Protein AF-A0A915AN41-F1 (afdb_monomer_lite)

pLDDT: mean 89.4, std 15.35, range [33.31, 98.19]

Foldseek 3Di:
DDLVVLLVVLLVVLLLVVLVVQCVVVVHDSPPPVSVVVSVVCVVVDDPVVVVVSVVSSVVSSVVVVVVVVVVVVVVVVVVVVVVQQVLLVPFQQSARLVVLLVPDDPQCNVVLVVVDPVSLVVCCVVDDVVNSVVSVVNCNRSVVDDDDPVPPPPPPPDDD

Organism: Parascaris univalens (NCBI:txid6257)

Secondary structure (DSSP, 8-state):
--HHHHHHHHHHHHHHHHHHHHHHHTT--TT-HHHHHHHHHHHHT--HHHHHHHHHHHHHHHHHHHHHHHHHHHHHHHHHHHHHHHHHHHHSTTS--HHHHHHTS-HHHHHHHHTT-HHHHHHHHHHS-HHHHHHHHHHHHHHTS--S-TTSTTSSSS---

Radius of gyration: 31.93 Å; chains: 1; bounding box: 62×47×76 Å

Structure (mmCIF, N/CA/C/O backbone):
data_AF-A0A915AN41-F1
#
_entry.id   AF-A0A915AN41-F1
#
loop_
_atom_site.group_PDB
_atom_site.id
_atom_site.type_symbol
_atom_site.label_atom_id
_atom_site.label_alt_id
_atom_site.label_comp_id
_atom_site.label_asym_id
_atom_site.label_entity_id
_atom_site.label_seq_id
_atom_site.pdbx_PDB_ins_code
_atom_site.Cartn_x
_atom_site.Cartn_y
_atom_site.Cartn_z
_atom_site.occupancy
_atom_site.B_iso_or_equiv
_atom_site.auth_seq_id
_atom_site.auth_comp_id
_atom_site.auth_asym_id
_atom_site.auth_atom_id
_atom_site.pdbx_PDB_model_num
ATOM 1 N N . MET A 1 1 ? 13.566 -6.432 0.573 1.00 72.00 1 MET A N 1
ATOM 2 C CA . MET A 1 1 ? 14.655 -5.991 -0.325 1.00 72.00 1 MET A CA 1
ATOM 3 C C . MET A 1 1 ? 14.999 -4.558 0.037 1.00 72.00 1 MET A C 1
ATOM 5 O O . MET A 1 1 ? 14.072 -3.800 0.299 1.00 72.00 1 MET A O 1
ATOM 9 N N . LYS A 1 2 ? 16.286 -4.213 0.134 1.00 90.00 2 LYS A N 1
ATOM 10 C CA . LYS A 1 2 ? 16.719 -2.831 0.418 1.00 90.00 2 LYS A CA 1
ATOM 11 C C . LYS A 1 2 ? 16.479 -1.951 -0.822 1.00 90.00 2 LYS A C 1
ATOM 13 O O . LYS A 1 2 ? 16.495 -2.481 -1.930 1.00 90.00 2 LYS A O 1
ATOM 18 N N . ASP A 1 3 ? 16.243 -0.645 -0.659 1.00 89.06 3 ASP A N 1
ATOM 19 C CA . ASP A 1 3 ? 15.920 0.245 -1.799 1.00 89.06 3 ASP A CA 1
ATOM 20 C C . ASP A 1 3 ? 17.074 0.341 -2.813 1.00 89.06 3 ASP A C 1
ATOM 22 O O . ASP A 1 3 ? 16.835 0.293 -4.018 1.00 89.06 3 ASP A O 1
ATOM 26 N N . ASP A 1 4 ? 18.323 0.350 -2.339 1.00 92.00 4 ASP A N 1
ATOM 27 C CA . ASP A 1 4 ? 19.513 0.359 -3.205 1.00 92.00 4 ASP A CA 1
ATOM 28 C C . ASP A 1 4 ? 19.599 -0.902 -4.076 1.00 92.00 4 ASP A C 1
ATOM 30 O O . ASP A 1 4 ? 19.874 -0.851 -5.275 1.00 92.00 4 ASP A O 1
ATOM 34 N N . GLU A 1 5 ? 19.306 -2.054 -3.474 1.00 95.12 5 GLU A N 1
ATOM 35 C CA . GLU A 1 5 ? 19.302 -3.343 -4.160 1.00 95.12 5 GLU A CA 1
ATOM 36 C C . GLU A 1 5 ? 18.155 -3.415 -5.183 1.00 95.12 5 GLU A C 1
ATOM 38 O O . GLU A 1 5 ? 18.362 -3.820 -6.327 1.00 95.12 5 GLU A O 1
ATOM 43 N N . MET A 1 6 ? 16.961 -2.934 -4.811 1.00 95.75 6 MET A N 1
ATOM 44 C CA . MET A 1 6 ? 15.815 -2.794 -5.717 1.00 95.75 6 MET A CA 1
ATOM 45 C C . MET A 1 6 ? 16.156 -1.918 -6.920 1.00 95.75 6 MET A C 1
ATOM 47 O O . MET A 1 6 ? 15.858 -2.287 -8.056 1.00 95.75 6 MET A O 1
ATOM 51 N N . SER A 1 7 ? 16.812 -0.788 -6.667 1.00 95.25 7 SER A N 1
ATOM 52 C CA . SER A 1 7 ? 17.211 0.168 -7.692 1.00 95.25 7 SER A CA 1
ATOM 53 C C . SER A 1 7 ? 18.199 -0.446 -8.682 1.00 95.25 7 SER A C 1
ATOM 55 O O . SER A 1 7 ? 18.017 -0.295 -9.890 1.00 95.25 7 SER A O 1
ATOM 57 N N . SER A 1 8 ? 19.180 -1.210 -8.191 1.00 96.19 8 SER A N 1
ATOM 58 C CA . SER A 1 8 ? 20.129 -1.929 -9.046 1.00 96.19 8 SER A CA 1
ATOM 59 C C . SER A 1 8 ? 19.431 -2.966 -9.933 1.00 96.19 8 SER A C 1
ATOM 61 O O . SER A 1 8 ? 19.644 -2.994 -11.147 1.00 96.19 8 SER A O 1
ATOM 63 N N . TYR A 1 9 ? 18.528 -3.777 -9.370 1.00 96.31 9 TYR A N 1
ATOM 64 C CA . TYR A 1 9 ? 17.758 -4.740 -10.163 1.00 96.31 9 TYR A CA 1
ATOM 65 C C . TYR A 1 9 ? 16.809 -4.067 -11.156 1.00 96.31 9 TYR A C 1
ATOM 67 O O . TYR A 1 9 ? 16.613 -4.593 -12.252 1.00 96.31 9 TYR A O 1
ATOM 75 N N . ALA A 1 10 ? 16.235 -2.913 -10.808 1.00 97.31 10 ALA A N 1
ATOM 76 C CA . ALA A 1 10 ? 15.373 -2.149 -11.700 1.00 97.31 10 ALA A CA 1
ATOM 77 C C . ALA A 1 10 ? 16.135 -1.698 -12.953 1.00 97.31 10 ALA A C 1
ATOM 79 O O . ALA A 1 10 ? 15.659 -1.913 -14.065 1.00 97.31 10 ALA A O 1
ATOM 80 N N . GLU A 1 11 ? 17.345 -1.164 -12.782 1.00 97.12 11 GLU A N 1
ATOM 81 C CA . GLU A 1 11 ? 18.223 -0.773 -13.890 1.00 97.12 11 GLU A CA 1
ATOM 82 C C . GLU A 1 11 ? 18.554 -1.958 -14.801 1.00 97.12 11 GLU A C 1
ATOM 84 O O . GLU A 1 11 ? 18.345 -1.886 -16.012 1.00 97.12 11 GLU A O 1
ATOM 89 N N . GLN A 1 12 ? 18.985 -3.087 -14.228 1.00 97.12 12 GLN A N 1
ATOM 90 C CA . GLN A 1 12 ? 19.289 -4.287 -15.017 1.00 97.12 12 GLN A CA 1
ATOM 91 C C . GLN A 1 12 ? 18.054 -4.820 -15.760 1.00 97.12 12 GLN A C 1
ATOM 93 O O . GLN A 1 12 ? 18.158 -5.225 -16.918 1.00 97.12 12 GLN A O 1
ATOM 98 N N . CYS A 1 13 ? 16.872 -4.775 -15.139 1.00 97.75 13 CYS A N 1
ATOM 99 C CA . CYS A 1 13 ? 15.619 -5.161 -15.787 1.00 97.75 13 CYS A CA 1
ATOM 100 C C . CYS A 1 13 ? 15.318 -4.301 -17.019 1.00 97.75 13 CYS A C 1
ATOM 102 O O . CYS A 1 13 ? 14.958 -4.854 -18.058 1.00 97.75 13 CYS A O 1
ATOM 104 N N . ILE A 1 14 ? 15.471 -2.975 -16.926 1.00 97.94 14 ILE A N 1
ATOM 105 C CA . ILE A 1 14 ? 15.229 -2.076 -18.066 1.00 97.94 14 ILE A CA 1
ATOM 106 C C . ILE A 1 14 ? 16.269 -2.297 -19.170 1.00 97.94 14 ILE A C 1
ATOM 108 O O . ILE A 1 14 ? 15.906 -2.386 -20.340 1.00 97.94 14 ILE A O 1
ATOM 112 N N . ILE A 1 15 ? 17.544 -2.498 -18.820 1.00 97.44 15 ILE A N 1
ATOM 113 C CA . ILE A 1 15 ? 18.594 -2.842 -19.795 1.00 97.44 15 ILE A CA 1
ATOM 114 C C . ILE A 1 15 ? 18.229 -4.118 -20.569 1.00 97.44 15 ILE A C 1
ATOM 116 O O . ILE A 1 15 ? 18.354 -4.163 -21.794 1.00 97.44 15 ILE A O 1
ATOM 120 N N . ILE A 1 16 ? 17.751 -5.152 -19.871 1.00 97.25 16 ILE A N 1
ATOM 121 C CA . ILE A 1 16 ? 17.313 -6.402 -20.504 1.00 97.25 16 ILE A CA 1
ATOM 122 C C . ILE A 1 16 ? 16.084 -6.164 -21.392 1.00 97.25 16 ILE A C 1
ATOM 124 O O . ILE A 1 16 ? 16.033 -6.705 -22.494 1.00 97.25 16 ILE A O 1
ATOM 128 N N . GLN A 1 17 ? 15.120 -5.340 -20.969 1.00 97.38 17 GLN A N 1
ATOM 129 C CA . GLN A 1 17 ? 13.953 -4.989 -21.793 1.00 97.38 17 GLN A CA 1
ATOM 130 C C . GLN A 1 17 ? 14.370 -4.322 -23.108 1.00 97.38 17 GLN A C 1
ATOM 132 O O . GLN A 1 17 ? 13.910 -4.735 -24.170 1.00 97.38 17 GLN A O 1
ATOM 137 N N . TYR A 1 18 ? 15.315 -3.383 -23.055 1.00 96.94 18 TYR A N 1
ATOM 138 C CA . TYR A 1 18 ? 15.853 -2.715 -24.242 1.00 96.94 18 TYR A CA 1
ATOM 139 C C . TYR A 1 18 ? 16.571 -3.698 -25.176 1.00 96.94 18 TYR A C 1
ATOM 141 O O . TYR A 1 18 ? 16.419 -3.639 -26.398 1.00 96.94 18 TYR A O 1
ATOM 149 N N . LEU A 1 19 ? 17.344 -4.636 -24.617 1.00 97.25 19 LEU A N 1
ATOM 150 C CA . LEU A 1 19 ? 17.985 -5.696 -25.395 1.00 97.25 19 LEU A CA 1
ATOM 151 C C . LEU A 1 19 ? 16.946 -6.598 -26.078 1.00 97.25 19 LEU A C 1
ATOM 153 O O . LEU A 1 19 ? 17.108 -6.938 -27.252 1.00 97.25 19 LEU A O 1
ATOM 157 N N . LEU A 1 20 ? 15.887 -6.990 -25.364 1.00 96.94 20 LEU A N 1
ATOM 158 C CA . LEU A 1 20 ? 14.799 -7.806 -25.909 1.00 96.94 20 LEU A CA 1
ATOM 159 C C . LEU A 1 20 ? 14.071 -7.075 -27.042 1.00 96.94 20 LEU A C 1
ATOM 161 O O . LEU A 1 20 ? 13.800 -7.677 -28.081 1.00 96.94 20 LEU A O 1
ATOM 165 N N . GLU A 1 21 ? 13.811 -5.780 -26.877 1.00 95.81 21 GLU A N 1
ATOM 166 C CA . GLU A 1 21 ? 13.182 -4.945 -27.899 1.00 95.81 21 GLU A CA 1
ATOM 167 C C . GLU A 1 21 ? 14.061 -4.804 -29.147 1.00 95.81 21 GLU A C 1
ATOM 169 O O . GLU A 1 21 ? 13.595 -5.040 -30.264 1.00 95.81 21 GLU A O 1
ATOM 174 N N . LEU A 1 22 ? 15.358 -4.527 -28.976 1.00 94.44 22 LEU A N 1
ATOM 175 C CA . LEU A 1 22 ? 16.304 -4.507 -30.092 1.00 94.44 22 LEU A CA 1
ATOM 176 C C . LEU A 1 22 ? 16.332 -5.856 -30.821 1.00 94.44 22 LEU A C 1
ATOM 178 O O . LEU A 1 22 ? 16.311 -5.902 -32.048 1.00 94.44 22 LEU A O 1
ATOM 182 N N . SER A 1 23 ? 16.374 -6.955 -30.072 1.00 95.38 23 SER A N 1
ATOM 183 C CA . SER A 1 23 ? 16.433 -8.306 -30.637 1.00 95.38 23 SER A CA 1
ATOM 184 C C . SER A 1 23 ? 15.182 -8.629 -31.450 1.00 95.38 23 SER A C 1
ATOM 186 O O . SER A 1 23 ? 15.286 -9.168 -32.551 1.00 95.38 23 SER A O 1
ATOM 188 N N . LYS A 1 24 ? 14.008 -8.212 -30.958 1.00 96.06 24 LYS A N 1
ATOM 189 C CA . LYS A 1 24 ? 12.738 -8.306 -31.683 1.00 96.06 24 LYS A CA 1
ATOM 190 C C . LYS A 1 24 ? 12.783 -7.525 -32.998 1.00 96.06 24 LYS A C 1
ATOM 192 O O . LYS A 1 24 ? 12.399 -8.074 -34.026 1.00 96.06 24 LYS A O 1
ATOM 197 N N . ASN A 1 25 ? 13.297 -6.294 -32.979 1.00 94.75 25 ASN A N 1
ATOM 198 C CA . ASN A 1 25 ? 13.407 -5.445 -34.172 1.00 94.75 25 ASN A CA 1
ATOM 199 C C . ASN A 1 25 ? 14.397 -5.996 -35.209 1.00 94.75 25 ASN A C 1
ATOM 201 O O . ASN A 1 25 ? 14.207 -5.814 -36.407 1.00 94.75 25 ASN A O 1
ATOM 205 N N . LEU A 1 26 ? 15.450 -6.680 -34.759 1.00 94.44 26 LEU A N 1
ATOM 206 C CA . LEU A 1 26 ? 16.437 -7.324 -35.627 1.00 94.44 26 LEU A CA 1
ATOM 207 C C . LEU A 1 26 ? 16.030 -8.736 -36.074 1.00 94.44 26 LEU A C 1
ATOM 209 O O . LEU A 1 26 ? 16.789 -9.369 -36.804 1.00 94.44 26 LEU A O 1
ATOM 213 N N . HIS A 1 27 ? 14.880 -9.248 -35.617 1.00 95.19 27 HIS A N 1
ATOM 214 C CA . HIS A 1 27 ? 14.474 -10.647 -35.786 1.00 95.19 27 HIS A CA 1
ATOM 215 C C . HIS A 1 27 ? 15.573 -11.644 -35.365 1.00 95.19 27 HIS A C 1
ATOM 217 O O . HIS A 1 27 ? 15.768 -12.687 -35.987 1.00 95.19 27 HIS A O 1
ATOM 223 N N . ALA A 1 28 ? 16.301 -11.312 -34.297 1.00 95.12 28 ALA A N 1
ATOM 224 C CA . ALA A 1 28 ? 17.412 -12.093 -33.770 1.00 95.12 28 ALA A CA 1
ATOM 225 C C . ALA A 1 28 ? 17.115 -12.588 -32.347 1.00 95.12 28 ALA A C 1
ATOM 227 O O . ALA A 1 28 ? 16.272 -12.045 -31.633 1.00 95.12 28 ALA A O 1
ATOM 228 N N . LEU A 1 29 ? 17.835 -13.621 -31.908 1.00 94.88 29 LEU A N 1
ATOM 229 C CA . LEU A 1 29 ? 17.749 -14.097 -30.528 1.00 94.88 29 LEU A CA 1
ATOM 230 C C . LEU A 1 29 ? 18.480 -13.135 -29.586 1.00 94.88 29 LEU A C 1
ATOM 232 O O . LEU A 1 29 ? 19.653 -12.835 -29.798 1.00 94.88 29 LEU A O 1
ATOM 236 N N . ALA A 1 30 ? 17.826 -12.727 -28.497 1.00 93.12 30 ALA A N 1
ATOM 237 C CA . ALA A 1 30 ? 18.421 -11.835 -27.495 1.00 93.12 30 ALA A CA 1
ATOM 238 C C . ALA A 1 30 ? 19.604 -12.448 -26.735 1.00 93.12 30 ALA A C 1
ATOM 240 O O . ALA A 1 30 ? 20.429 -11.730 -26.180 1.00 93.12 30 ALA A O 1
ATOM 241 N N . THR A 1 31 ? 19.709 -13.776 -26.735 1.00 95.31 31 THR A N 1
ATOM 242 C CA . THR A 1 31 ? 20.835 -14.521 -26.162 1.00 95.31 31 THR A CA 1
ATOM 243 C C . THR A 1 31 ? 22.036 -14.610 -27.107 1.00 95.31 31 THR A C 1
ATOM 245 O O . THR A 1 31 ? 23.094 -15.092 -26.703 1.00 95.31 31 THR A O 1
ATOM 248 N N . ASN A 1 32 ? 21.915 -14.142 -28.356 1.00 95.94 32 ASN A N 1
ATOM 249 C CA . ASN A 1 32 ? 23.028 -14.110 -29.295 1.00 95.94 32 ASN A CA 1
ATOM 250 C C . ASN A 1 32 ? 24.103 -13.127 -28.799 1.00 95.94 32 ASN A C 1
ATOM 252 O O . ASN A 1 32 ? 23.858 -11.933 -28.622 1.00 95.94 32 ASN A O 1
ATOM 256 N N . THR A 1 33 ? 25.322 -13.630 -28.602 1.00 96.25 33 THR A N 1
ATOM 257 C CA . THR A 1 33 ? 26.425 -12.853 -28.030 1.00 96.25 33 THR A CA 1
ATOM 258 C C . THR A 1 33 ? 26.802 -11.633 -28.872 1.00 96.25 33 THR A C 1
ATOM 260 O O . THR A 1 33 ? 27.179 -10.607 -28.307 1.00 96.25 33 THR A O 1
ATOM 263 N N . ASP A 1 34 ? 26.677 -11.697 -30.196 1.00 95.12 34 ASP A N 1
ATOM 264 C CA . ASP A 1 34 ? 26.982 -10.564 -31.072 1.00 95.12 34 ASP A CA 1
ATOM 265 C C . ASP A 1 34 ? 25.910 -9.479 -30.977 1.00 95.12 34 ASP A C 1
ATOM 267 O O . ASP A 1 34 ? 26.242 -8.293 -30.957 1.00 95.12 34 ASP A O 1
ATOM 271 N N . VAL A 1 35 ? 24.636 -9.862 -30.828 1.00 95.56 35 VAL A N 1
ATOM 272 C CA . VAL A 1 35 ? 23.540 -8.919 -30.547 1.00 95.56 35 VAL A CA 1
ATOM 273 C C . VAL A 1 35 ? 23.784 -8.217 -29.213 1.00 95.56 35 VAL A C 1
ATOM 275 O O . VAL A 1 35 ? 23.756 -6.989 -29.163 1.00 95.56 35 VAL A O 1
ATOM 278 N N . ILE A 1 36 ? 24.125 -8.969 -28.163 1.00 97.00 36 ILE A N 1
ATOM 279 C CA . ILE A 1 36 ? 24.432 -8.428 -26.831 1.00 97.00 36 ILE A CA 1
ATOM 280 C C . ILE A 1 36 ? 25.625 -7.461 -26.887 1.00 97.00 36 ILE A C 1
ATOM 282 O O . ILE A 1 36 ? 25.545 -6.333 -26.398 1.00 97.00 36 ILE A O 1
ATOM 286 N N . LYS A 1 37 ? 26.737 -7.868 -27.513 1.00 96.69 37 LYS A N 1
ATOM 287 C CA . LYS A 1 37 ? 27.932 -7.020 -27.665 1.00 96.69 37 LYS A CA 1
ATOM 288 C C . LYS A 1 37 ? 27.611 -5.740 -28.435 1.00 96.69 37 LYS A C 1
ATOM 290 O O . LYS A 1 37 ? 28.030 -4.656 -28.029 1.00 96.69 37 LYS A O 1
ATOM 295 N N . ASN A 1 38 ? 26.861 -5.853 -29.531 1.00 95.19 38 ASN A N 1
ATOM 296 C CA . ASN A 1 38 ? 26.463 -4.711 -30.348 1.00 95.19 38 ASN A CA 1
ATOM 297 C C . ASN A 1 38 ? 25.525 -3.763 -29.604 1.00 95.19 38 ASN A C 1
ATOM 299 O O . ASN A 1 38 ? 25.711 -2.549 -29.703 1.00 95.19 38 ASN A O 1
ATOM 303 N N . PHE A 1 39 ? 24.574 -4.305 -28.844 1.00 96.94 39 PHE A N 1
ATOM 304 C CA . PHE A 1 39 ? 23.689 -3.543 -27.973 1.00 96.94 39 PHE A CA 1
ATOM 305 C C . PHE A 1 39 ? 24.501 -2.700 -26.991 1.00 96.94 39 PHE A C 1
ATOM 307 O O . PHE A 1 39 ? 24.424 -1.477 -27.042 1.00 96.94 39 PHE A O 1
ATOM 314 N N . PHE A 1 40 ? 25.360 -3.319 -26.175 1.00 97.12 40 PHE A N 1
ATOM 315 C CA . PHE A 1 40 ? 26.135 -2.582 -25.174 1.00 97.12 40 PHE A CA 1
ATOM 316 C C . PHE A 1 40 ? 27.138 -1.604 -25.786 1.00 97.12 40 PHE A C 1
ATOM 318 O O . PHE A 1 40 ? 27.368 -0.538 -25.217 1.00 97.12 40 PHE A O 1
ATOM 325 N N . ARG A 1 41 ? 27.713 -1.923 -26.953 1.00 96.62 41 ARG A N 1
ATOM 326 C CA . ARG A 1 41 ? 28.570 -0.984 -27.687 1.00 96.62 41 ARG A CA 1
ATOM 327 C C . ARG A 1 41 ? 27.808 0.290 -28.049 1.00 96.62 41 ARG A C 1
ATOM 329 O O . ARG A 1 41 ? 28.311 1.370 -27.769 1.00 96.62 41 ARG A O 1
ATOM 336 N N . LYS A 1 42 ? 26.609 0.162 -28.630 1.00 94.94 42 LYS A N 1
ATOM 337 C CA . LYS A 1 42 ? 25.765 1.310 -28.998 1.00 94.94 42 LYS A CA 1
ATOM 338 C C . LYS A 1 42 ? 25.202 2.032 -27.777 1.00 94.94 42 LYS A C 1
ATOM 340 O O . LYS A 1 42 ? 25.170 3.253 -27.766 1.00 94.94 42 LYS A O 1
ATOM 345 N N . PHE A 1 43 ? 24.802 1.286 -26.751 1.00 95.69 43 PHE A N 1
ATOM 346 C CA . PHE A 1 43 ? 24.223 1.828 -25.525 1.00 95.69 43 PHE A CA 1
ATOM 347 C C . PHE A 1 43 ? 25.220 2.719 -24.771 1.00 95.69 43 PHE A C 1
ATOM 349 O O . PHE A 1 43 ? 24.870 3.807 -24.335 1.00 95.69 43 PHE A O 1
ATOM 356 N N . ARG A 1 44 ? 26.496 2.312 -24.678 1.00 95.06 44 ARG A N 1
ATOM 357 C CA . ARG A 1 44 ? 27.553 3.125 -24.042 1.00 95.06 44 ARG A CA 1
ATOM 358 C C . ARG A 1 44 ? 27.890 4.404 -24.805 1.00 95.06 44 ARG A C 1
ATOM 360 O O . ARG A 1 44 ? 28.398 5.342 -24.204 1.00 95.06 44 ARG A O 1
ATOM 367 N N . SER A 1 45 ? 27.659 4.418 -26.115 1.00 94.69 45 SER A N 1
ATOM 368 C CA . SER A 1 45 ? 27.878 5.578 -26.979 1.00 94.69 45 SER A CA 1
ATOM 369 C C . SER A 1 45 ? 26.578 6.311 -27.317 1.00 94.69 45 SER A C 1
ATOM 371 O O . SER A 1 45 ? 26.559 7.073 -28.283 1.00 94.69 45 SER A O 1
ATOM 373 N N . ALA A 1 46 ? 25.482 6.021 -26.609 1.00 95.00 46 ALA A N 1
ATOM 374 C CA . ALA A 1 46 ? 24.197 6.646 -26.869 1.00 95.00 46 ALA A CA 1
ATOM 375 C C . ALA A 1 46 ? 24.270 8.144 -26.568 1.00 95.00 46 ALA A C 1
ATOM 377 O O . ALA A 1 46 ? 24.992 8.586 -25.669 1.00 95.00 46 ALA A O 1
ATOM 378 N N . ASP A 1 47 ? 23.526 8.931 -27.337 1.00 95.19 47 ASP A N 1
ATOM 379 C CA . ASP A 1 47 ? 23.481 10.365 -27.123 1.00 95.19 47 ASP A CA 1
ATOM 380 C C . ASP A 1 47 ? 22.813 10.703 -25.770 1.00 95.19 47 ASP A C 1
ATOM 382 O O . ASP A 1 47 ? 22.028 9.912 -25.228 1.00 95.19 47 ASP A O 1
ATOM 386 N N . PRO A 1 48 ? 23.088 11.891 -25.204 1.00 96.25 48 PRO A N 1
ATOM 387 C CA . PRO A 1 48 ? 22.544 12.268 -23.902 1.00 96.25 48 PRO A CA 1
ATOM 388 C C . PRO A 1 48 ? 21.010 12.284 -23.833 1.00 96.25 48 PRO A C 1
ATOM 390 O O . PRO A 1 48 ? 20.452 12.069 -22.757 1.00 96.25 48 PRO A O 1
ATOM 393 N N . SER A 1 49 ? 20.313 12.531 -24.949 1.00 96.25 49 SER A N 1
ATOM 394 C CA . SER A 1 49 ? 18.847 12.571 -24.959 1.00 96.25 49 SER A CA 1
ATOM 395 C C . SER A 1 49 ? 18.251 11.170 -24.824 1.00 96.25 49 SER A C 1
ATOM 397 O O . SER A 1 49 ? 17.335 10.974 -24.023 1.00 96.25 49 SER A O 1
ATOM 399 N N . TYR A 1 50 ? 18.850 10.181 -25.493 1.00 95.50 50 TYR A N 1
ATOM 400 C CA . TYR A 1 50 ? 18.505 8.773 -25.326 1.00 95.50 50 TYR A CA 1
ATOM 401 C C . TYR A 1 50 ? 18.758 8.293 -23.891 1.00 95.50 50 TYR A C 1
ATOM 403 O O . TYR A 1 50 ? 17.902 7.648 -23.283 1.00 95.50 50 TYR A O 1
ATOM 411 N N . MET A 1 51 ? 19.904 8.660 -23.306 1.00 96.00 51 MET A N 1
ATOM 412 C CA . MET A 1 51 ? 20.224 8.283 -21.925 1.00 96.00 51 MET A CA 1
ATOM 413 C C . MET A 1 51 ? 19.280 8.916 -20.901 1.00 96.00 51 MET A C 1
ATOM 415 O O . MET A 1 51 ? 18.944 8.274 -19.905 1.00 96.00 51 MET A O 1
ATOM 419 N N . LYS A 1 52 ? 18.801 10.139 -21.153 1.00 96.94 52 LYS A N 1
ATOM 420 C CA . LYS A 1 52 ? 17.785 10.783 -20.312 1.00 96.94 52 LYS A CA 1
ATOM 421 C C . LYS A 1 52 ? 16.453 10.030 -20.354 1.00 96.94 52 LYS A C 1
ATOM 423 O O . LYS A 1 52 ? 15.829 9.860 -19.309 1.00 96.94 52 LYS A O 1
ATOM 428 N N . LEU A 1 53 ? 16.034 9.560 -21.532 1.00 96.38 53 LEU A N 1
ATOM 429 C CA . LEU A 1 53 ? 14.828 8.738 -21.666 1.00 96.38 53 LEU A CA 1
ATOM 430 C C . LEU A 1 53 ? 14.973 7.428 -20.880 1.00 96.38 53 LEU A C 1
ATOM 432 O O . LEU A 1 53 ? 14.133 7.138 -20.031 1.00 96.38 53 LEU A O 1
ATOM 436 N N . TYR A 1 54 ? 16.084 6.711 -21.070 1.00 96.94 54 TYR A N 1
ATOM 437 C CA . TYR A 1 54 ? 16.399 5.502 -20.301 1.00 96.94 54 TYR A CA 1
ATOM 438 C C . TYR A 1 54 ? 16.326 5.736 -18.783 1.00 96.94 54 TYR A C 1
ATOM 440 O O . TYR A 1 54 ? 15.672 4.979 -18.070 1.00 96.94 54 TYR A O 1
ATOM 448 N N . GLN A 1 55 ? 16.937 6.813 -18.278 1.00 97.12 55 GLN A N 1
ATOM 449 C CA . GLN A 1 55 ? 16.877 7.153 -16.852 1.00 97.12 55 GLN A CA 1
ATOM 450 C C . GLN A 1 55 ? 15.442 7.420 -16.384 1.00 97.12 55 GLN A C 1
ATOM 452 O O . GLN A 1 55 ? 15.053 6.950 -15.319 1.00 97.12 55 GLN A O 1
ATOM 457 N N . SER A 1 56 ? 14.633 8.124 -17.182 1.00 98.00 56 SER A N 1
ATOM 458 C CA . SER A 1 56 ? 13.230 8.369 -16.830 1.00 98.00 56 SER A CA 1
ATOM 459 C C . SER A 1 56 ? 12.398 7.084 -16.780 1.00 98.00 56 SER A C 1
ATOM 461 O O . SER A 1 56 ? 11.550 6.940 -15.901 1.00 98.00 56 SER A O 1
ATOM 463 N N . GLU A 1 57 ? 12.670 6.118 -17.660 1.00 97.81 57 GLU A N 1
ATOM 464 C CA . GLU A 1 57 ? 11.998 4.817 -17.645 1.00 97.81 57 GLU A CA 1
ATOM 465 C C . GLU A 1 57 ? 12.412 3.960 -16.448 1.00 97.81 57 GLU A C 1
ATOM 467 O O . GLU A 1 57 ? 11.558 3.323 -15.822 1.00 97.81 57 GLU A O 1
ATOM 472 N N . VAL A 1 58 ? 13.699 3.987 -16.089 1.00 98.12 58 VAL A N 1
ATOM 473 C CA . VAL A 1 58 ? 14.217 3.352 -14.871 1.00 98.12 58 VAL A CA 1
ATOM 474 C C . VAL A 1 58 ? 13.524 3.913 -13.633 1.00 98.12 58 VAL A C 1
ATOM 476 O O . VAL A 1 58 ? 13.017 3.133 -12.827 1.00 98.12 58 VAL A O 1
ATOM 479 N N . GLU A 1 59 ? 13.449 5.237 -13.488 1.00 98.06 59 GLU A N 1
ATOM 480 C CA . GLU A 1 59 ? 12.791 5.856 -12.331 1.00 98.06 59 GLU A CA 1
ATOM 481 C C . GLU A 1 59 ? 11.293 5.541 -12.296 1.00 98.06 59 GLU A C 1
ATOM 483 O O . GLU A 1 59 ? 10.777 5.088 -11.273 1.00 98.06 59 GLU A O 1
ATOM 488 N N . ALA A 1 60 ? 10.607 5.618 -13.440 1.00 98.19 60 ALA A N 1
ATOM 489 C CA . ALA A 1 60 ? 9.206 5.221 -13.525 1.00 98.19 60 ALA A CA 1
ATOM 490 C C . ALA A 1 60 ? 8.994 3.744 -13.143 1.00 98.19 60 ALA A C 1
ATOM 492 O O . ALA A 1 60 ? 7.958 3.387 -12.576 1.00 98.19 60 ALA A O 1
ATOM 493 N N . PHE A 1 61 ? 9.942 2.856 -13.458 1.00 98.06 61 PHE A N 1
ATOM 494 C CA . PHE A 1 61 ? 9.872 1.456 -13.048 1.00 98.06 61 PHE A CA 1
ATOM 495 C C . PHE A 1 61 ? 10.125 1.277 -11.549 1.00 98.06 61 PHE A C 1
ATOM 497 O O . PHE A 1 61 ? 9.347 0.571 -10.903 1.00 98.06 61 PHE A O 1
ATOM 504 N N . LYS A 1 62 ? 11.133 1.952 -10.979 1.00 97.75 62 LYS A N 1
ATOM 505 C CA . LYS A 1 62 ? 11.392 1.970 -9.528 1.00 97.75 62 LYS A CA 1
ATOM 506 C C . LYS A 1 62 ? 10.151 2.425 -8.758 1.00 97.75 62 LYS A C 1
ATOM 508 O O . LYS A 1 62 ? 9.755 1.764 -7.799 1.00 97.75 62 LYS A O 1
ATOM 513 N N . ASP A 1 63 ? 9.461 3.460 -9.225 1.00 97.62 63 ASP A N 1
ATOM 514 C CA . ASP A 1 63 ? 8.235 3.949 -8.588 1.00 97.62 63 ASP A CA 1
ATOM 515 C C . ASP A 1 63 ? 7.098 2.925 -8.626 1.00 97.62 63 ASP A C 1
ATOM 517 O O . ASP A 1 63 ? 6.428 2.697 -7.615 1.00 97.62 63 ASP A O 1
ATOM 521 N N . ARG A 1 64 ? 6.918 2.219 -9.751 1.00 97.38 64 ARG A N 1
ATOM 522 C CA . ARG A 1 64 ? 5.956 1.105 -9.828 1.00 97.38 64 ARG A CA 1
ATOM 523 C C . ARG A 1 64 ? 6.313 -0.027 -8.864 1.00 97.38 64 ARG A C 1
ATOM 525 O O . ARG A 1 64 ? 5.414 -0.601 -8.247 1.00 97.38 64 ARG A O 1
ATOM 532 N N . LEU A 1 65 ? 7.599 -0.356 -8.720 1.00 96.81 65 LEU A N 1
ATOM 533 C CA . LEU A 1 65 ? 8.066 -1.381 -7.782 1.00 96.81 65 LEU A CA 1
ATOM 534 C C . LEU A 1 65 ? 7.799 -0.978 -6.330 1.00 96.81 65 LEU A C 1
ATOM 536 O O . LEU A 1 65 ? 7.267 -1.790 -5.571 1.00 96.81 65 LEU A O 1
ATOM 540 N N . ARG A 1 66 ? 8.113 0.269 -5.961 1.00 95.56 66 ARG A N 1
ATOM 541 C CA . ARG A 1 66 ? 7.853 0.826 -4.625 1.00 95.56 66 ARG A CA 1
ATOM 542 C C . ARG A 1 66 ? 6.367 0.825 -4.307 1.00 95.56 66 ARG A C 1
ATOM 544 O O . ARG A 1 66 ? 5.980 0.324 -3.254 1.00 95.56 66 ARG A O 1
ATOM 551 N N . LYS A 1 67 ? 5.536 1.304 -5.238 1.00 96.62 67 LYS A N 1
ATOM 552 C CA . LYS A 1 67 ? 4.077 1.299 -5.090 1.00 96.62 67 LYS A CA 1
ATOM 553 C C . LYS A 1 67 ? 3.554 -0.114 -4.856 1.00 96.62 67 LYS A C 1
ATOM 555 O O . LYS A 1 67 ? 2.918 -0.362 -3.845 1.00 96.62 67 LYS A O 1
ATOM 560 N N . ARG A 1 68 ? 3.914 -1.068 -5.717 1.00 96.06 68 ARG A N 1
ATOM 561 C CA . ARG A 1 68 ? 3.495 -2.468 -5.558 1.00 96.06 68 ARG A CA 1
ATOM 562 C C . ARG A 1 68 ? 3.976 -3.081 -4.240 1.00 96.06 68 ARG A C 1
ATOM 564 O O . ARG A 1 68 ? 3.270 -3.892 -3.649 1.00 96.06 68 ARG A O 1
ATOM 571 N N . GLY A 1 69 ? 5.183 -2.727 -3.794 1.00 94.75 69 GLY A N 1
ATOM 572 C CA . GLY A 1 69 ? 5.712 -3.148 -2.498 1.00 94.75 69 GLY A CA 1
ATOM 573 C C . GLY A 1 69 ? 4.882 -2.614 -1.331 1.00 94.75 69 GLY A C 1
ATOM 574 O O . GLY A 1 69 ? 4.546 -3.382 -0.432 1.00 94.75 69 GLY A O 1
ATOM 575 N N . LYS A 1 70 ? 4.515 -1.328 -1.378 1.00 95.19 70 LYS A N 1
ATOM 576 C CA . LYS A 1 70 ? 3.624 -0.691 -0.404 1.00 95.19 70 LYS A CA 1
ATOM 577 C C . LYS A 1 70 ? 2.239 -1.336 -0.418 1.00 95.19 70 LYS A C 1
ATOM 579 O O . LYS A 1 70 ? 1.812 -1.812 0.621 1.00 95.19 70 LYS A O 1
ATOM 584 N N . ASP A 1 71 ? 1.605 -1.436 -1.583 1.00 96.38 71 ASP A N 1
ATOM 585 C CA . ASP A 1 71 ? 0.253 -1.989 -1.728 1.00 96.38 71 ASP A CA 1
ATOM 586 C C . ASP A 1 71 ? 0.176 -3.419 -1.166 1.00 96.38 71 ASP A C 1
ATOM 588 O O . ASP A 1 71 ? -0.744 -3.757 -0.429 1.00 96.38 71 ASP A O 1
ATOM 592 N N . LYS A 1 72 ? 1.187 -4.258 -1.441 1.00 96.19 72 LYS A N 1
ATOM 593 C CA . LYS A 1 72 ? 1.247 -5.625 -0.905 1.00 96.19 72 LYS A CA 1
ATOM 594 C C . LYS A 1 72 ? 1.420 -5.662 0.615 1.00 96.19 72 LYS A C 1
ATOM 596 O O . LYS A 1 72 ? 0.882 -6.553 1.263 1.00 96.19 72 LYS A O 1
ATOM 601 N N . ARG A 1 73 ? 2.208 -4.743 1.177 1.00 94.62 73 ARG A N 1
ATOM 602 C CA . ARG A 1 73 ? 2.394 -4.640 2.628 1.00 94.62 73 ARG A CA 1
ATOM 603 C C . ARG A 1 73 ? 1.113 -4.159 3.299 1.00 94.62 73 ARG A C 1
ATOM 605 O O . ARG A 1 73 ? 0.710 -4.750 4.288 1.00 94.62 73 ARG A O 1
ATOM 612 N N . ASP A 1 74 ? 0.504 -3.108 2.766 1.00 95.81 74 ASP A N 1
ATOM 613 C CA . ASP A 1 74 ? -0.694 -2.497 3.334 1.00 95.81 74 ASP A CA 1
ATOM 614 C C . ASP A 1 74 ? -1.867 -3.496 3.292 1.00 95.81 74 ASP A C 1
ATOM 616 O O . ASP A 1 74 ? -2.526 -3.680 4.307 1.00 95.81 74 ASP A O 1
ATOM 620 N N . ALA A 1 75 ? -2.024 -4.260 2.202 1.00 96.31 75 ALA A N 1
ATOM 621 C CA . ALA A 1 75 ? -3.005 -5.347 2.129 1.00 96.31 75 ALA A CA 1
ATOM 622 C C . ALA A 1 75 ? -2.771 -6.452 3.179 1.00 96.31 75 ALA A C 1
ATOM 624 O O . ALA A 1 75 ? -3.720 -6.947 3.774 1.00 96.31 75 ALA A O 1
ATOM 625 N N . ALA A 1 76 ? -1.513 -6.825 3.438 1.00 95.88 76 ALA A N 1
ATOM 626 C CA . ALA A 1 76 ? -1.192 -7.819 4.465 1.00 95.88 76 ALA A CA 1
ATOM 627 C C . ALA A 1 76 ? -1.454 -7.301 5.893 1.00 95.88 76 ALA A C 1
ATOM 629 O O . ALA A 1 76 ? -1.806 -8.080 6.774 1.00 95.88 76 ALA A O 1
ATOM 630 N N . ILE A 1 77 ? -1.272 -5.997 6.128 1.00 95.81 77 ILE A N 1
ATOM 631 C CA . ILE A 1 77 ? -1.616 -5.356 7.405 1.00 95.81 77 ILE A CA 1
ATOM 632 C C . ILE A 1 77 ? -3.137 -5.336 7.583 1.00 95.81 77 ILE A C 1
ATOM 634 O O . ILE A 1 77 ? -3.620 -5.724 8.639 1.00 95.81 77 ILE A O 1
ATOM 638 N N .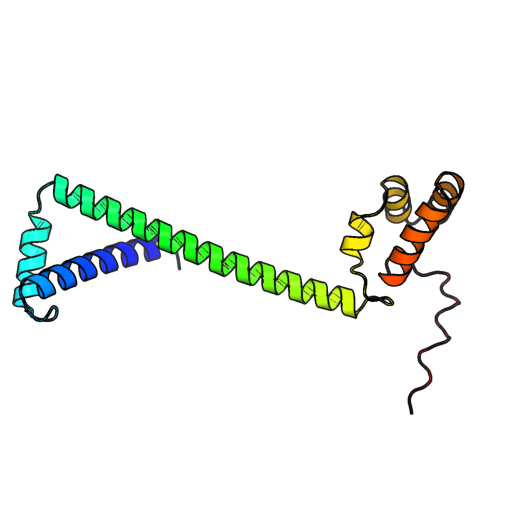 GLU A 1 78 ? -3.881 -4.941 6.550 1.00 96.06 78 GLU A N 1
ATOM 639 C CA . GLU A 1 78 ? -5.346 -4.899 6.576 1.00 96.06 78 GLU A CA 1
ATOM 640 C C . GLU A 1 78 ? -5.958 -6.288 6.822 1.00 96.06 78 GLU A C 1
ATOM 642 O O . GLU A 1 78 ? -6.858 -6.430 7.646 1.00 96.06 78 GLU A O 1
ATOM 647 N N . GLU A 1 79 ? -5.431 -7.330 6.171 1.00 95.50 79 GLU A N 1
ATOM 648 C CA . GLU A 1 79 ? -5.847 -8.720 6.399 1.00 95.50 79 GLU A CA 1
ATOM 649 C C . GLU A 1 79 ? -5.600 -9.149 7.853 1.00 95.50 79 GLU A C 1
ATOM 651 O O . GLU A 1 79 ? -6.498 -9.681 8.507 1.00 95.50 79 GLU A O 1
ATOM 656 N N . TYR A 1 80 ? -4.420 -8.841 8.398 1.00 94.38 80 TYR A N 1
ATOM 657 C CA . TYR A 1 80 ? -4.093 -9.131 9.794 1.00 94.38 80 TYR A CA 1
ATOM 658 C C . TYR A 1 80 ? -5.010 -8.388 10.782 1.00 94.38 80 TYR A C 1
ATOM 660 O O . TYR A 1 80 ? -5.509 -8.981 11.740 1.00 94.38 80 TYR A O 1
ATOM 668 N N . GLU A 1 81 ? -5.270 -7.098 10.556 1.00 93.94 81 GLU A N 1
ATOM 669 C CA . GLU A 1 81 ? -6.181 -6.308 11.391 1.00 93.94 81 GLU A CA 1
ATOM 670 C C . GLU A 1 81 ? -7.621 -6.836 11.330 1.00 93.94 81 GLU A C 1
ATOM 672 O O . GLU A 1 81 ? -8.300 -6.884 12.360 1.00 93.94 81 GLU A O 1
ATOM 677 N N . ALA A 1 82 ? -8.077 -7.279 10.155 1.00 94.38 82 ALA A N 1
ATOM 678 C CA . ALA A 1 82 ? -9.390 -7.888 9.974 1.00 94.38 82 ALA A CA 1
ATOM 679 C C . ALA A 1 82 ? -9.513 -9.230 10.712 1.00 94.38 82 ALA A C 1
ATOM 681 O O . ALA A 1 82 ? -10.530 -9.476 11.366 1.00 94.38 82 ALA A O 1
ATOM 682 N N . GLU A 1 83 ? -8.482 -10.077 10.667 1.00 94.81 83 GLU A N 1
ATOM 683 C CA . GLU A 1 83 ? -8.441 -11.329 11.430 1.00 94.81 83 GLU A CA 1
ATOM 684 C C . GLU A 1 83 ? -8.466 -11.078 12.942 1.00 94.81 83 GLU A C 1
ATOM 686 O O . GLU A 1 83 ? -9.241 -11.708 13.665 1.00 94.81 83 GLU A O 1
ATOM 691 N N . GLU A 1 84 ? -7.658 -10.138 13.439 1.00 94.38 84 GLU A N 1
ATOM 692 C CA . GLU A 1 84 ? -7.647 -9.776 14.859 1.00 94.38 84 GLU A CA 1
ATOM 693 C C . GLU A 1 84 ? -8.988 -9.178 15.296 1.00 94.38 84 GLU A C 1
ATOM 695 O O . GLU A 1 84 ? -9.505 -9.519 16.362 1.00 94.38 84 GLU A O 1
ATOM 700 N N . LYS A 1 85 ? -9.605 -8.342 14.456 1.00 94.31 85 LYS A N 1
ATOM 701 C CA . LYS A 1 85 ? -10.958 -7.828 14.687 1.00 94.31 85 LYS A CA 1
ATOM 702 C C . LYS A 1 85 ? -11.989 -8.950 14.762 1.00 94.31 85 LYS A C 1
ATOM 704 O O . LYS A 1 85 ? -12.797 -8.970 15.688 1.00 94.31 85 LYS A O 1
ATOM 709 N N . ALA A 1 86 ? -11.943 -9.906 13.838 1.00 94.44 86 ALA A N 1
ATOM 710 C CA . ALA A 1 86 ? -12.841 -11.055 13.850 1.00 94.44 86 ALA A CA 1
ATOM 711 C C . ALA A 1 86 ? -12.674 -11.897 15.125 1.00 94.44 86 ALA A C 1
ATOM 713 O O . ALA A 1 86 ? -13.672 -12.321 15.707 1.00 94.44 86 ALA A O 1
ATOM 714 N N . LYS A 1 87 ? -11.437 -12.088 15.612 1.00 94.94 87 LYS A N 1
ATOM 715 C CA . LYS A 1 87 ? -11.175 -12.770 16.892 1.00 94.94 87 LYS A CA 1
ATOM 716 C C . LYS A 1 87 ? -11.766 -12.017 18.083 1.00 94.94 87 LYS A C 1
ATOM 718 O O . LYS A 1 87 ? -12.368 -12.658 18.941 1.00 94.94 87 LYS A O 1
ATOM 723 N N . ARG A 1 88 ? -11.633 -10.683 18.136 1.00 92.88 88 ARG A N 1
ATOM 724 C CA . ARG A 1 88 ? -12.246 -9.859 19.196 1.00 92.88 88 ARG A CA 1
ATOM 725 C C . ARG A 1 88 ? -13.764 -9.997 19.194 1.00 92.88 88 ARG A C 1
ATOM 727 O O . ARG A 1 88 ? -14.336 -10.325 20.224 1.00 92.88 88 ARG A O 1
ATOM 734 N N . ILE A 1 89 ? -14.388 -9.845 18.026 1.00 93.62 89 ILE A N 1
ATOM 735 C CA . ILE A 1 89 ? -15.836 -10.005 17.844 1.00 93.62 89 ILE A CA 1
ATOM 736 C C . ILE A 1 89 ? -16.304 -11.398 18.279 1.00 93.62 89 ILE A C 1
ATOM 738 O O . ILE A 1 89 ? -17.294 -11.516 18.994 1.00 93.62 89 ILE A O 1
ATOM 742 N N . ALA A 1 90 ? -15.596 -12.455 17.872 1.00 93.88 90 ALA A N 1
ATOM 743 C CA . ALA A 1 90 ? -15.955 -13.830 18.215 1.00 93.88 90 ALA A CA 1
ATOM 744 C C . ALA A 1 90 ? -15.813 -14.138 19.717 1.00 93.88 90 ALA A C 1
ATOM 746 O O . ALA A 1 90 ? -16.492 -15.031 20.220 1.00 93.88 90 ALA A O 1
ATOM 747 N N . ALA A 1 91 ? -14.939 -13.420 20.428 1.00 92.75 91 ALA A N 1
ATOM 748 C CA . ALA A 1 91 ? -14.789 -13.527 21.877 1.00 92.75 91 ALA A CA 1
ATOM 749 C C . ALA A 1 91 ? -15.837 -12.707 22.656 1.00 92.75 91 ALA A C 1
ATOM 751 O O . ALA A 1 91 ? -16.031 -12.947 23.849 1.00 92.75 91 ALA A O 1
ATOM 752 N N . SER A 1 92 ? -16.507 -11.752 22.005 1.00 93.31 92 SER A N 1
ATOM 753 C CA . SER A 1 92 ? -17.504 -10.887 22.632 1.00 93.31 92 SER A CA 1
ATOM 754 C C . SER A 1 92 ? -18.863 -11.584 22.801 1.00 93.31 92 SER A C 1
ATOM 756 O O . SER A 1 92 ? -19.309 -12.283 21.889 1.00 93.31 92 SER A O 1
ATOM 758 N N . PRO A 1 93 ? -19.580 -11.370 23.925 1.00 93.12 93 PRO A N 1
ATOM 759 C CA . PRO A 1 93 ? -20.827 -12.082 24.236 1.00 93.12 93 PRO A CA 1
ATOM 760 C C . PRO A 1 93 ? -21.944 -11.953 23.187 1.00 93.12 93 PRO A C 1
ATOM 762 O O . PRO A 1 93 ? -22.699 -12.898 22.970 1.00 93.12 93 PRO A O 1
ATOM 765 N N . GLY A 1 94 ? -22.061 -10.788 22.555 1.00 91.75 94 GLY A N 1
ATOM 766 C CA . GLY A 1 94 ? -23.087 -10.438 21.572 1.00 91.75 94 GLY A CA 1
ATOM 767 C C . GLY A 1 94 ? -22.532 -10.156 20.175 1.00 91.75 94 GLY A C 1
ATOM 768 O O . GLY A 1 94 ? -23.247 -9.607 19.341 1.00 91.75 94 GLY A O 1
ATOM 769 N N . GLY A 1 95 ? -21.270 -10.512 19.905 1.00 92.31 95 GLY A N 1
ATOM 770 C CA . GLY A 1 95 ? -20.681 -10.377 18.570 1.00 92.31 95 GLY A CA 1
ATOM 771 C C . GLY A 1 95 ? -20.441 -8.933 18.117 1.00 92.31 95 GLY A C 1
ATOM 772 O O . GLY A 1 95 ? -20.455 -8.661 16.917 1.00 92.31 95 GLY A O 1
ATOM 773 N N . LEU A 1 96 ? -20.224 -8.004 19.052 1.00 93.62 96 LEU A N 1
ATOM 774 C CA . LEU A 1 96 ? -19.803 -6.632 18.755 1.00 93.62 96 LEU A CA 1
ATOM 775 C C . LEU A 1 96 ? -18.334 -6.426 19.135 1.00 93.62 96 LEU A C 1
ATOM 777 O O . LEU A 1 96 ? -17.920 -6.869 20.200 1.00 93.62 96 LEU A O 1
ATOM 781 N N . ASP A 1 97 ? -17.559 -5.718 18.308 1.00 94.81 97 ASP A N 1
ATOM 782 C CA . ASP A 1 97 ? -16.163 -5.385 18.635 1.00 94.81 97 ASP A CA 1
ATOM 783 C C . ASP A 1 97 ? -16.135 -4.379 19.805 1.00 94.81 97 ASP A C 1
ATOM 785 O O . ASP A 1 97 ? -16.707 -3.289 19.671 1.00 94.81 97 ASP A O 1
ATOM 789 N N . PRO A 1 98 ? -15.477 -4.689 20.942 1.00 93.38 98 PRO A N 1
ATOM 790 C CA . PRO A 1 98 ? -15.349 -3.759 22.063 1.00 93.38 98 PRO A CA 1
ATOM 791 C C . PRO A 1 98 ? -14.766 -2.412 21.651 1.00 93.38 98 PRO A C 1
ATOM 793 O O . PRO A 1 98 ? -15.230 -1.381 22.138 1.00 93.38 98 PRO A O 1
ATOM 796 N N . GLN A 1 99 ? -13.799 -2.422 20.727 1.00 93.44 99 GLN A N 1
ATOM 797 C CA . GLN A 1 99 ? -13.131 -1.210 20.265 1.00 93.44 99 GLN A CA 1
ATOM 798 C C . GLN A 1 99 ? -14.096 -0.300 19.495 1.00 93.44 99 GLN A C 1
ATOM 800 O O . GLN A 1 99 ? -14.227 0.874 19.826 1.00 93.44 99 GLN A O 1
ATOM 805 N N . GLU A 1 100 ? -14.845 -0.841 18.529 1.00 93.88 100 GLU A N 1
ATOM 806 C CA . GLU A 1 100 ? -15.817 -0.052 17.757 1.00 93.88 100 GLU A CA 1
ATOM 807 C C . GLU A 1 100 ? -16.967 0.463 18.618 1.00 93.88 100 GLU A C 1
ATOM 809 O O . GLU A 1 100 ? -17.450 1.582 18.422 1.00 93.88 100 GLU A O 1
ATOM 814 N N . VAL A 1 101 ? -17.425 -0.352 19.575 1.00 95.00 101 VAL A N 1
ATOM 815 C CA . VAL A 1 101 ? -18.440 0.095 20.526 1.00 95.00 101 VAL A CA 1
ATOM 816 C C . VAL A 1 101 ? -17.900 1.271 21.318 1.00 95.00 101 VAL A C 1
ATOM 818 O O . VAL A 1 101 ? -18.536 2.323 21.262 1.00 95.00 101 VAL A O 1
ATOM 821 N N . TYR A 1 102 ? -16.732 1.127 21.952 1.00 94.31 102 TYR A N 1
ATOM 822 C CA . TYR A 1 102 ? -16.090 2.188 22.723 1.00 94.31 102 TYR A CA 1
ATOM 823 C C . TYR A 1 102 ? -15.897 3.462 21.890 1.00 94.31 102 TYR A C 1
ATOM 825 O O . TYR A 1 102 ? -16.360 4.520 22.304 1.00 94.31 102 TYR A O 1
ATOM 833 N N . ASP A 1 103 ? -15.340 3.374 20.679 1.00 94.31 103 ASP A N 1
ATOM 834 C CA . ASP A 1 103 ? -15.086 4.533 19.809 1.00 94.31 103 ASP A CA 1
ATOM 835 C C . ASP A 1 103 ? -16.373 5.256 19.377 1.00 94.31 103 ASP A C 1
ATOM 837 O O . ASP A 1 103 ? -16.371 6.472 19.170 1.00 94.31 103 ASP A O 1
ATOM 841 N N . SER A 1 104 ? -17.496 4.538 19.309 1.00 94.88 104 SER A N 1
ATOM 842 C CA . SER A 1 104 ? -18.814 5.095 18.978 1.00 94.88 104 SER A CA 1
ATOM 843 C C . SER A 1 104 ? -19.616 5.619 20.177 1.00 94.88 104 SER A C 1
ATOM 845 O O . SER A 1 104 ? -20.736 6.099 19.990 1.00 94.88 104 SER A O 1
ATOM 847 N N . LEU A 1 105 ? -19.102 5.490 21.406 1.00 94.62 105 LEU A N 1
ATOM 848 C CA . LEU A 1 105 ? -19.796 5.979 22.596 1.00 94.62 105 LEU A CA 1
ATOM 849 C C . LEU A 1 105 ? -19.815 7.519 22.652 1.00 94.62 105 LEU A C 1
ATOM 851 O O . LEU A 1 105 ? -18.843 8.159 22.233 1.00 94.62 105 LEU A O 1
ATOM 855 N N . PRO A 1 106 ? -20.880 8.120 23.216 1.00 94.19 106 PRO A N 1
ATOM 856 C CA . PRO A 1 106 ? -20.889 9.533 23.581 1.00 94.19 106 PRO A CA 1
ATOM 857 C C . PRO A 1 106 ? -19.759 9.866 24.561 1.00 94.19 106 PRO A C 1
ATOM 859 O O . PRO A 1 106 ? -19.438 9.052 25.428 1.00 94.19 106 PRO A O 1
ATOM 862 N N . ASP A 1 107 ? -19.204 11.076 24.475 1.00 93.69 107 ASP A N 1
ATOM 863 C CA . ASP A 1 107 ? -18.050 11.486 25.291 1.00 93.69 107 ASP A CA 1
ATOM 864 C C . ASP A 1 107 ? -18.315 11.369 26.801 1.00 93.69 107 ASP A C 1
ATOM 866 O O . ASP A 1 107 ? -17.448 10.917 27.547 1.00 93.69 107 ASP A O 1
ATOM 870 N N . GLU A 1 108 ? -19.533 11.689 27.253 1.00 91.31 108 GLU A N 1
ATOM 871 C CA . GLU A 1 108 ? -19.942 11.540 28.658 1.00 91.31 108 GLU A CA 1
ATOM 872 C C . GLU A 1 108 ? -19.904 10.073 29.121 1.00 91.31 108 GLU A C 1
ATOM 874 O O . GLU A 1 108 ? -19.418 9.771 30.212 1.00 91.31 108 GLU A O 1
ATOM 879 N N . MET A 1 109 ? -20.352 9.142 28.269 1.00 91.06 109 MET A N 1
ATOM 880 C CA . MET A 1 109 ? -20.273 7.706 28.547 1.00 91.06 109 MET A CA 1
ATOM 881 C C . MET A 1 109 ? -18.835 7.195 28.502 1.00 91.06 109 MET A C 1
ATOM 883 O O . MET A 1 109 ? -18.447 6.444 29.394 1.00 91.06 109 MET A O 1
ATOM 887 N N . LYS A 1 110 ? -18.034 7.600 27.506 1.00 92.56 110 LYS A N 1
ATOM 888 C CA . LYS A 1 110 ? -16.608 7.234 27.426 1.00 92.56 110 LYS A CA 1
ATOM 889 C C . LYS A 1 110 ? -15.870 7.647 28.692 1.00 92.56 110 LYS A C 1
ATOM 891 O O . LYS A 1 110 ? -15.226 6.812 29.315 1.00 92.56 110 LYS A O 1
ATOM 896 N N . ALA A 1 111 ? -16.056 8.894 29.129 1.00 91.50 111 ALA A N 1
ATOM 897 C CA . ALA A 1 111 ? -15.448 9.410 30.351 1.00 91.50 111 ALA A CA 1
ATOM 898 C C . ALA A 1 111 ? -15.890 8.631 31.603 1.00 91.50 111 ALA A C 1
ATOM 900 O O . ALA A 1 111 ? -15.082 8.386 32.503 1.00 91.50 111 ALA A O 1
ATOM 901 N N . ALA A 1 112 ? -17.159 8.208 31.664 1.00 89.50 112 ALA A N 1
ATOM 902 C CA . ALA A 1 112 ? -17.639 7.337 32.731 1.00 89.50 112 ALA A CA 1
ATOM 903 C C . ALA A 1 112 ? -16.937 5.964 32.709 1.00 89.50 112 ALA A C 1
ATOM 905 O O . ALA A 1 112 ? -16.474 5.518 33.761 1.00 89.50 112 ALA A O 1
ATOM 906 N N . PHE A 1 113 ? -16.778 5.335 31.539 1.00 87.19 113 PHE A N 1
ATOM 907 C CA . PHE A 1 113 ? -16.054 4.064 31.394 1.00 87.19 113 PHE A CA 1
ATOM 908 C C . PHE A 1 113 ? -14.561 4.184 31.732 1.00 87.19 113 PHE A C 1
ATOM 910 O O . PHE A 1 113 ? -14.048 3.354 32.484 1.00 87.19 113 PHE A O 1
ATOM 917 N N . ASP A 1 114 ? -13.883 5.234 31.265 1.00 88.56 114 ASP A N 1
ATOM 918 C CA . ASP A 1 114 ? -12.459 5.484 31.540 1.00 88.56 114 ASP A CA 1
ATOM 919 C C . ASP A 1 114 ? -12.180 5.657 33.031 1.00 88.56 114 ASP A C 1
ATOM 921 O O . ASP A 1 114 ? -11.144 5.234 33.544 1.00 88.56 114 ASP A O 1
ATOM 925 N N . SER A 1 115 ? -13.130 6.265 33.744 1.00 88.19 115 SER A N 1
ATOM 926 C CA . SER A 1 115 ? -13.033 6.443 35.189 1.00 88.19 115 SER A CA 1
ATOM 927 C C . SER A 1 115 ? -13.233 5.159 35.991 1.00 88.19 115 SER A C 1
ATOM 929 O O . SER A 1 115 ? -12.905 5.141 37.173 1.00 88.19 115 SER A O 1
ATOM 931 N N . GLN A 1 116 ? -13.783 4.104 35.376 1.00 81.62 116 GLN A N 1
ATOM 932 C CA . GLN A 1 116 ? -14.155 2.846 36.034 1.00 81.62 116 GLN A CA 1
ATOM 933 C C . GLN A 1 116 ? -15.105 3.024 37.239 1.00 81.62 116 GLN A C 1
ATOM 935 O O . GLN A 1 116 ? -15.241 2.132 38.078 1.00 81.62 116 GLN A O 1
ATOM 940 N N . GLU A 1 117 ? -15.793 4.165 37.335 1.00 84.62 117 GLU A N 1
ATOM 941 C CA . GLU A 1 117 ? -16.693 4.492 38.437 1.00 84.62 117 GLU A CA 1
ATOM 942 C C . GLU A 1 117 ? -18.156 4.283 38.031 1.00 84.62 117 GLU A C 1
ATOM 944 O O . GLU A 1 117 ? -18.724 5.046 37.247 1.00 84.62 117 GLU A O 1
ATOM 949 N N . VAL A 1 118 ? -18.815 3.297 38.651 1.00 83.38 118 VAL A N 1
ATOM 950 C CA . VAL A 1 118 ? -20.246 3.005 38.423 1.00 83.38 118 VAL A CA 1
ATOM 951 C C . VAL A 1 118 ? -21.132 4.227 38.704 1.00 83.38 118 VAL A C 1
ATOM 953 O O . VAL A 1 118 ? -22.114 4.458 38.002 1.00 83.38 118 VAL A O 1
ATOM 956 N N . ALA A 1 119 ? -20.755 5.050 39.687 1.00 87.75 119 ALA A N 1
ATOM 957 C CA . ALA A 1 119 ? -21.477 6.271 40.042 1.00 87.75 119 ALA A CA 1
ATOM 958 C C . ALA A 1 119 ? -21.515 7.294 38.893 1.00 87.75 119 ALA A C 1
ATOM 960 O O . ALA A 1 119 ? -22.534 7.952 38.691 1.00 87.75 119 ALA A O 1
ATOM 961 N N . LYS A 1 120 ? -20.442 7.405 38.096 1.00 88.44 120 LYS A N 1
ATOM 962 C CA . LYS A 1 120 ? -20.434 8.305 36.933 1.00 88.44 120 LYS A CA 1
ATOM 963 C C . LYS A 1 120 ? -21.326 7.782 35.819 1.00 88.44 120 LYS A C 1
ATOM 965 O O . LYS A 1 120 ? -22.033 8.567 35.202 1.00 88.44 120 LYS A O 1
ATOM 970 N N . LEU A 1 121 ? -21.361 6.466 35.608 1.00 87.06 121 LEU A N 1
ATOM 971 C CA . LEU A 1 121 ? -22.267 5.867 34.627 1.00 87.06 121 LEU A CA 1
ATOM 972 C C . LEU A 1 121 ? -23.742 6.078 35.012 1.00 87.06 121 LEU A C 1
ATOM 974 O O . LEU A 1 121 ? -24.565 6.345 34.141 1.00 87.06 121 LEU A O 1
ATOM 978 N N . GLN A 1 122 ? -24.066 6.022 36.310 1.00 87.19 122 GLN A N 1
ATOM 979 C CA . GLN A 1 122 ? -25.400 6.358 36.826 1.00 87.19 122 GLN A CA 1
ATOM 980 C C . GLN A 1 122 ? -25.751 7.833 36.604 1.00 87.19 122 GLN A C 1
ATOM 982 O O . GLN A 1 122 ? -26.846 8.122 36.138 1.00 87.19 122 GLN A O 1
ATOM 987 N N . ALA A 1 123 ? -24.816 8.755 36.853 1.00 91.44 123 ALA A N 1
ATOM 988 C CA . ALA A 1 123 ? -25.035 10.177 36.583 1.00 91.44 123 ALA A CA 1
ATOM 989 C C . ALA A 1 123 ? -25.317 10.444 35.093 1.00 91.44 123 ALA A C 1
ATOM 991 O O . ALA A 1 123 ? -26.219 11.211 34.765 1.00 91.44 123 ALA A O 1
ATOM 992 N N . VAL A 1 124 ? -24.603 9.756 34.193 1.00 90.38 124 VAL A N 1
ATOM 993 C CA . VAL A 1 124 ? -24.860 9.823 32.744 1.00 90.38 124 VAL A CA 1
ATOM 994 C C . VAL A 1 124 ? -26.231 9.236 32.386 1.00 90.38 124 VAL A C 1
ATOM 996 O O . VAL A 1 124 ? -26.901 9.748 31.495 1.00 90.38 124 VAL A O 1
ATOM 999 N N . ALA A 1 125 ? -26.691 8.198 33.092 1.00 89.62 125 ALA A N 1
ATOM 1000 C CA . ALA A 1 125 ? -28.030 7.632 32.903 1.00 89.62 125 ALA A CA 1
ATOM 1001 C C . ALA A 1 125 ? -29.159 8.599 33.297 1.00 89.62 125 ALA A C 1
ATOM 1003 O O . ALA A 1 125 ? -30.254 8.514 32.747 1.00 89.62 125 ALA A O 1
ATOM 1004 N N . GLU A 1 126 ? -28.904 9.490 34.259 1.00 91.31 126 GLU A N 1
ATOM 1005 C CA . GLU A 1 126 ? -29.857 10.508 34.711 1.00 91.31 126 GLU A CA 1
ATOM 1006 C C . GLU A 1 126 ? -29.853 11.761 33.823 1.00 91.31 126 GLU A C 1
ATOM 1008 O O . GLU A 1 126 ? -30.895 12.401 33.673 1.00 91.31 126 GLU A O 1
ATOM 1013 N N . SER A 1 127 ? -28.702 12.126 33.243 1.00 91.06 127 SER A N 1
ATOM 1014 C CA . SER A 1 127 ? -28.567 13.312 32.386 1.00 91.06 127 SER A CA 1
ATOM 1015 C C . SER A 1 127 ? -28.949 13.062 30.926 1.00 91.06 127 SER A C 1
ATOM 1017 O O . SER A 1 127 ? -29.478 13.960 30.268 1.00 91.06 127 SER A O 1
ATOM 1019 N N . MET A 1 128 ? -28.657 11.869 30.406 1.00 90.62 128 MET A N 1
ATOM 1020 C CA . MET A 1 128 ? -28.841 11.516 29.001 1.00 90.62 128 MET A CA 1
ATOM 1021 C C . MET A 1 128 ? -30.266 11.041 28.713 1.00 90.62 128 MET A C 1
ATOM 1023 O O . MET A 1 128 ? -30.954 10.494 29.574 1.00 90.62 128 MET A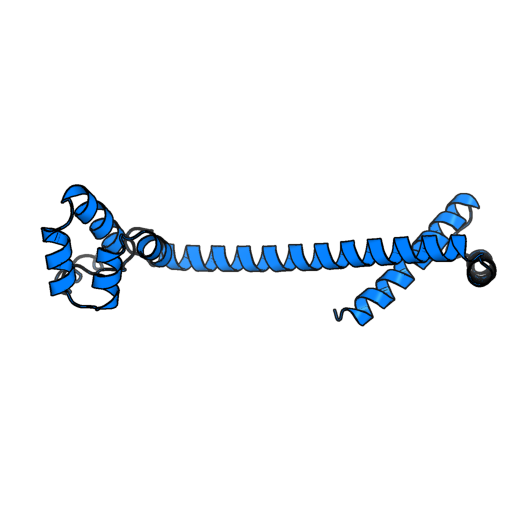 O 1
ATOM 1027 N N . ASP A 1 129 ? -30.698 11.196 27.459 1.00 94.19 129 ASP A N 1
ATOM 1028 C CA . ASP A 1 129 ? -31.931 10.570 26.998 1.00 94.19 129 ASP A CA 1
ATOM 1029 C C . ASP A 1 129 ? -31.909 9.051 27.239 1.00 94.19 129 ASP A C 1
ATOM 1031 O O . ASP A 1 129 ? -30.929 8.355 26.953 1.00 94.19 129 ASP A O 1
ATOM 1035 N N . ARG A 1 130 ? -33.023 8.533 27.759 1.00 91.38 130 ARG A N 1
ATOM 1036 C CA . ARG A 1 130 ? -33.133 7.143 28.198 1.00 91.38 130 ARG A CA 1
ATOM 1037 C C . ARG A 1 130 ? -32.979 6.148 27.050 1.00 91.38 130 ARG A C 1
ATOM 1039 O O . ARG A 1 130 ? -32.409 5.076 27.267 1.00 91.38 130 ARG A O 1
ATOM 1046 N N . GLU A 1 131 ? -33.499 6.455 25.863 1.00 92.94 131 GLU A N 1
ATOM 1047 C CA . GLU A 1 131 ? -33.403 5.562 24.703 1.00 92.94 131 GLU A CA 1
ATOM 1048 C C . GLU A 1 131 ? -31.964 5.520 24.188 1.00 92.94 131 GLU A C 1
ATOM 1050 O O . GLU A 1 131 ? -31.421 4.435 23.967 1.00 92.94 131 GLU A O 1
ATOM 1055 N N . VAL A 1 132 ? -31.316 6.686 24.100 1.00 92.00 132 VAL A N 1
ATOM 1056 C CA . VAL A 1 132 ? -29.903 6.806 23.709 1.00 92.00 132 VAL A CA 1
ATOM 1057 C C . VAL A 1 132 ? -29.001 6.057 24.691 1.00 92.00 132 VAL A C 1
ATOM 1059 O O . VAL A 1 132 ? -28.186 5.228 24.275 1.00 92.00 132 VAL A O 1
ATOM 1062 N N . PHE A 1 133 ? -29.180 6.290 25.993 1.00 93.12 133 PHE A N 1
ATOM 1063 C CA . PHE A 1 133 ? -28.404 5.620 27.033 1.00 93.12 133 PHE A CA 1
ATOM 1064 C C . PHE A 1 133 ? -28.576 4.097 26.966 1.00 93.12 133 PHE A C 1
ATOM 1066 O O . PHE A 1 133 ? -27.592 3.358 26.951 1.00 93.12 133 PHE A O 1
ATOM 1073 N N . SER A 1 134 ? -29.819 3.616 26.864 1.00 92.06 134 SER A N 1
ATOM 1074 C CA . SER A 1 134 ? -30.112 2.177 26.817 1.00 92.06 134 SER A CA 1
ATOM 1075 C C . SER A 1 134 ? -29.510 1.509 25.579 1.00 92.06 134 SER A C 1
ATOM 1077 O O . SER A 1 134 ? -28.948 0.420 25.684 1.00 92.06 134 SER A O 1
ATOM 1079 N N . HIS A 1 135 ? -29.573 2.174 24.421 1.00 94.75 135 HIS A N 1
ATOM 1080 C CA . HIS A 1 135 ? -28.963 1.691 23.184 1.00 94.75 135 HIS A CA 1
ATOM 1081 C C . HIS A 1 135 ? -27.445 1.501 23.328 1.00 94.75 135 HIS A C 1
ATOM 1083 O O . HIS A 1 135 ? -26.917 0.441 22.989 1.00 94.75 135 HIS A O 1
ATOM 1089 N N . HIS A 1 136 ? -26.730 2.500 23.855 1.00 94.62 136 HIS A N 1
ATOM 1090 C CA . HIS A 1 136 ? -25.279 2.404 24.025 1.00 94.62 136 HIS A CA 1
ATOM 1091 C C . HIS A 1 136 ? -24.879 1.426 25.134 1.00 94.62 136 HIS A C 1
ATOM 1093 O O . HIS A 1 136 ? -23.945 0.650 24.938 1.00 94.62 136 HIS A O 1
ATOM 1099 N N . LEU A 1 137 ? -25.611 1.390 26.253 1.00 92.25 137 LEU A N 1
ATOM 1100 C CA . LEU A 1 137 ? -25.345 0.448 27.339 1.00 92.25 137 LEU A CA 1
ATOM 1101 C C . LEU A 1 137 ? -25.513 -1.008 26.884 1.00 92.25 137 LEU A C 1
ATOM 1103 O O . LEU A 1 137 ? -24.664 -1.839 27.201 1.00 92.25 137 LEU A O 1
ATOM 1107 N N . GLN A 1 138 ? -26.555 -1.316 26.104 1.00 93.19 138 GLN A N 1
ATOM 1108 C CA . GLN A 1 138 ? -26.747 -2.659 25.552 1.00 93.19 138 GLN A CA 1
ATOM 1109 C C . GLN A 1 138 ? -25.570 -3.065 24.659 1.00 93.19 138 GLN A C 1
ATOM 1111 O O . GLN A 1 138 ? -25.030 -4.157 24.810 1.00 93.19 138 GLN A O 1
ATOM 1116 N N . ARG A 1 139 ? -25.088 -2.155 23.803 1.00 95.25 139 ARG A N 1
ATOM 1117 C CA . ARG A 1 139 ? -23.905 -2.406 22.967 1.00 95.25 139 ARG A CA 1
ATOM 1118 C C . ARG A 1 139 ? -22.643 -2.647 23.795 1.00 95.25 139 ARG A C 1
ATOM 1120 O O . ARG A 1 139 ? -21.838 -3.486 23.407 1.00 95.25 139 ARG A O 1
ATOM 1127 N N . CYS A 1 140 ? -22.472 -1.957 24.926 1.00 92.94 140 CYS A N 1
ATOM 1128 C CA . CYS A 1 140 ? -21.362 -2.216 25.849 1.00 92.94 140 CYS A CA 1
ATOM 1129 C C . CYS A 1 140 ? -21.437 -3.613 26.475 1.00 92.94 140 CYS A C 1
ATOM 1131 O O . CYS A 1 140 ? -20.405 -4.240 26.697 1.00 92.94 140 CYS A O 1
ATOM 1133 N N . ILE A 1 141 ? -22.642 -4.107 26.760 1.00 92.00 141 ILE A N 1
ATOM 1134 C CA . ILE A 1 141 ? -22.849 -5.464 27.281 1.00 92.00 141 ILE A CA 1
ATOM 1135 C C . ILE A 1 141 ? -22.548 -6.497 26.194 1.00 92.00 141 ILE A C 1
ATOM 1137 O O . ILE A 1 141 ? -21.785 -7.435 26.419 1.00 92.00 141 ILE A O 1
ATOM 1141 N N . ASP A 1 142 ? -23.093 -6.289 24.999 1.00 93.12 142 ASP A N 1
ATOM 1142 C CA . ASP A 1 142 ? -22.940 -7.193 23.859 1.00 93.12 142 ASP A CA 1
ATOM 1143 C C . ASP A 1 142 ? -21.488 -7.252 23.361 1.00 93.12 142 ASP A C 1
ATOM 1145 O O . ASP A 1 142 ? -21.024 -8.293 22.896 1.00 93.12 142 ASP A O 1
ATOM 1149 N N . SER A 1 143 ? -20.721 -6.171 23.497 1.00 94.25 143 SER A N 1
ATOM 1150 C CA . SER A 1 143 ? -19.287 -6.206 23.212 1.00 94.25 143 SER A CA 1
ATOM 1151 C C . SER A 1 143 ? -18.449 -6.780 24.354 1.00 94.25 143 SER A C 1
ATOM 1153 O O . SER A 1 143 ? -17.312 -7.178 24.127 1.00 94.25 143 SER A O 1
ATOM 1155 N N . GLY A 1 144 ? -18.994 -6.879 25.569 1.00 90.81 144 GLY A N 1
ATOM 1156 C CA . GLY A 1 144 ? -18.257 -7.287 26.768 1.00 90.81 144 GLY A CA 1
ATOM 1157 C C . GLY A 1 144 ? -17.446 -6.159 27.417 1.00 90.81 144 GLY A C 1
ATOM 1158 O O . GLY A 1 144 ? -16.681 -6.421 28.343 1.00 90.81 144 GLY A O 1
ATOM 1159 N N . LEU A 1 145 ? -17.622 -4.910 26.967 1.00 90.56 145 LEU A N 1
ATOM 1160 C CA . LEU A 1 145 ? -17.054 -3.708 27.591 1.00 90.56 145 LEU A CA 1
ATOM 1161 C C . LEU A 1 145 ? -17.651 -3.449 28.987 1.00 90.56 145 LEU A C 1
ATOM 1163 O O . LEU A 1 145 ? -16.992 -2.876 29.853 1.00 90.56 145 LEU A O 1
ATOM 1167 N N . TRP A 1 146 ? -18.891 -3.890 29.217 1.00 87.88 146 TRP A N 1
ATOM 1168 C CA . TRP A 1 146 ? -19.570 -3.823 30.507 1.00 87.88 146 TRP A CA 1
ATOM 1169 C C . TRP A 1 146 ? -20.154 -5.178 30.898 1.00 87.88 146 TRP A C 1
ATOM 1171 O O . TRP A 1 146 ? -20.831 -5.825 30.102 1.00 87.88 146 TRP A O 1
ATOM 1181 N N . ILE A 1 147 ? -19.950 -5.586 32.150 1.00 81.25 147 ILE A N 1
ATOM 1182 C CA . ILE A 1 147 ? -20.547 -6.800 32.713 1.00 81.25 147 ILE A CA 1
ATOM 1183 C C . ILE A 1 147 ? -21.588 -6.361 33.750 1.00 81.25 14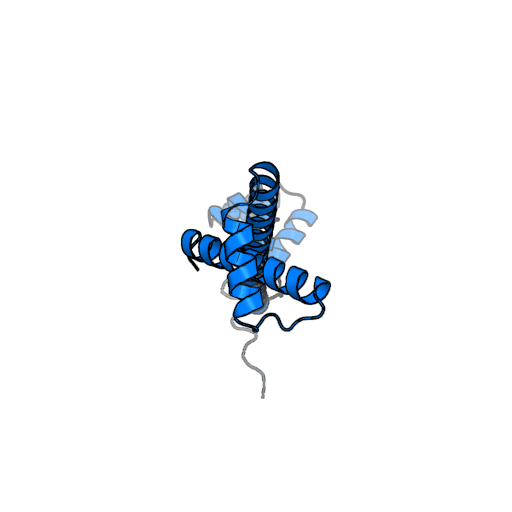7 ILE A C 1
ATOM 1185 O O . ILE A 1 147 ? -21.202 -5.870 34.812 1.00 81.25 147 ILE A O 1
ATOM 1189 N N . PRO A 1 148 ? -22.897 -6.524 33.480 1.00 73.06 148 PRO A N 1
ATOM 1190 C CA . PRO A 1 148 ? -23.9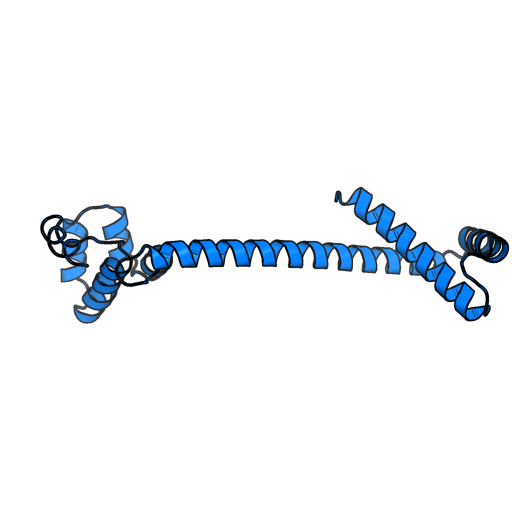31 -6.299 34.483 1.00 73.06 148 PRO A CA 1
ATOM 1191 C C . PRO A 1 148 ? -23.745 -7.311 35.615 1.00 73.06 148 PRO A C 1
ATOM 1193 O O . PRO A 1 148 ? -23.777 -8.506 35.341 1.00 73.06 148 PRO A O 1
ATOM 1196 N N . ASP A 1 149 ? -23.507 -6.819 36.834 1.00 60.94 149 ASP A N 1
ATOM 1197 C CA . ASP A 1 149 ? -23.344 -7.543 38.103 1.00 60.94 149 ASP A CA 1
ATOM 1198 C C . ASP A 1 149 ? -22.729 -8.958 38.016 1.00 60.94 149 ASP A C 1
ATOM 1200 O O . ASP A 1 149 ? -23.348 -9.930 37.580 1.00 60.94 149 ASP A O 1
ATOM 1204 N N . ALA A 1 150 ? -21.524 -9.120 38.579 1.00 49.44 150 ALA A N 1
ATOM 1205 C CA . ALA A 1 150 ? -20.762 -10.378 38.6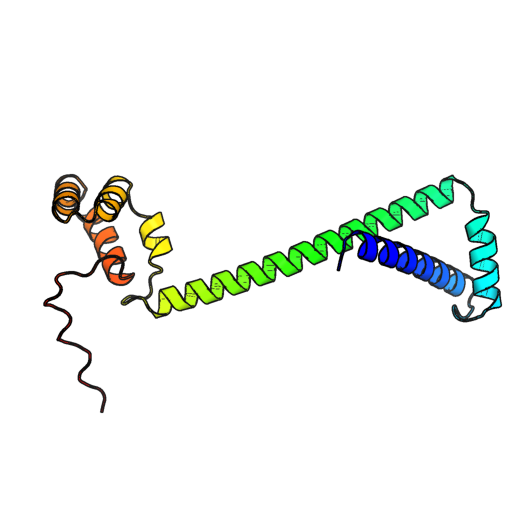65 1.00 49.44 150 ALA A CA 1
ATOM 1206 C C . ALA A 1 150 ? -21.512 -11.591 39.287 1.00 49.44 150 ALA A C 1
ATOM 1208 O O . ALA A 1 150 ? -20.976 -12.699 39.344 1.00 49.44 150 ALA A O 1
ATOM 1209 N N . SER A 1 151 ? -22.750 -11.414 39.753 1.00 42.16 151 SER A N 1
ATOM 1210 C CA . SER A 1 151 ? -23.659 -12.445 40.256 1.00 42.16 151 SER A CA 1
ATOM 1211 C C . SER A 1 151 ? -24.553 -13.097 39.183 1.00 42.16 151 SER A C 1
ATOM 1213 O O . SER A 1 151 ? -25.107 -14.162 39.456 1.00 42.16 151 SER A O 1
ATOM 1215 N N . ALA A 1 152 ? -24.669 -12.549 37.966 1.00 43.91 152 ALA A N 1
ATOM 1216 C CA . ALA A 1 152 ? -25.555 -13.090 36.923 1.00 43.91 152 ALA A CA 1
ATOM 1217 C C . ALA A 1 152 ? -24.914 -14.177 36.025 1.00 43.91 152 ALA A C 1
ATOM 1219 O O . ALA A 1 152 ? -25.623 -14.974 35.411 1.00 43.91 152 ALA A O 1
ATOM 1220 N N . GLN A 1 153 ? -23.579 -14.284 35.975 1.00 42.62 153 GLN A N 1
ATOM 1221 C CA . GLN A 1 153 ? -22.861 -15.201 35.066 1.00 42.62 153 GLN A CA 1
ATOM 1222 C C . GLN A 1 153 ? -22.614 -16.632 35.599 1.00 42.62 153 GLN A C 1
ATOM 1224 O O . GLN A 1 153 ? -21.856 -17.390 35.001 1.00 42.62 153 GLN A O 1
ATOM 1229 N N . LYS A 1 154 ? -23.276 -17.076 36.678 1.00 34.44 154 LYS A N 1
ATOM 1230 C CA . LYS A 1 154 ? -23.258 -18.503 37.091 1.00 34.44 154 LYS A CA 1
ATOM 1231 C C . LYS A 1 154 ? -24.356 -19.363 36.433 1.00 34.44 154 LYS A C 1
ATOM 1233 O 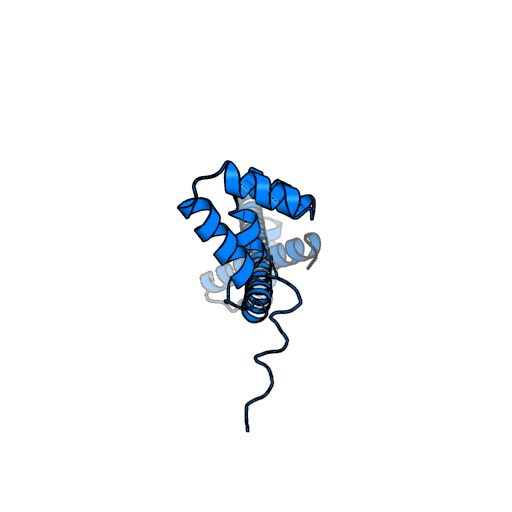O . LYS A 1 154 ? -24.640 -20.454 36.917 1.00 34.44 154 LYS A O 1
ATOM 1238 N N . GLY A 1 155 ? -24.988 -18.887 35.355 1.00 36.03 155 GLY A N 1
ATOM 1239 C CA . GLY A 1 155 ? -26.231 -19.471 34.832 1.00 36.03 155 GLY A CA 1
ATOM 1240 C C . GLY A 1 155 ? -26.175 -20.295 33.539 1.00 36.03 155 GLY A C 1
ATOM 1241 O O . GLY A 1 155 ? -27.102 -21.073 33.327 1.00 36.03 155 GLY A O 1
ATOM 1242 N N . THR A 1 156 ? -25.159 -20.170 32.672 1.00 33.81 156 THR A N 1
ATOM 1243 C CA . THR A 1 156 ? -25.350 -20.610 31.262 1.00 33.81 156 THR A CA 1
ATOM 1244 C C . THR A 1 156 ? -24.212 -21.413 30.619 1.00 33.81 156 THR A C 1
ATOM 1246 O O . THR A 1 156 ? -24.223 -21.624 29.413 1.00 33.81 156 THR A O 1
ATOM 1249 N N . THR A 1 157 ? -23.273 -21.960 31.395 1.00 33.31 157 THR A N 1
ATOM 1250 C CA . THR A 1 157 ? -22.254 -22.920 30.900 1.00 33.31 157 THR A CA 1
ATOM 1251 C C . THR A 1 157 ? -22.355 -24.298 31.561 1.00 33.31 157 THR A C 1
ATOM 1253 O O . THR A 1 157 ? -21.364 -24.987 31.774 1.00 33.31 157 THR A O 1
ATOM 1256 N N . ALA A 1 158 ? -23.579 -24.742 31.852 1.00 35.72 158 ALA A N 1
ATOM 1257 C CA . ALA A 1 158 ? -23.866 -26.126 32.220 1.00 35.72 158 ALA A CA 1
ATOM 1258 C C . ALA A 1 158 ? -25.113 -26.623 31.482 1.00 35.72 158 ALA A C 1
ATOM 1260 O O . ALA A 1 158 ? -26.188 -26.719 32.068 1.00 35.72 158 ALA A O 1
ATOM 1261 N N . LYS A 1 159 ? -24.966 -26.886 30.181 1.00 37.25 159 LYS A N 1
ATOM 1262 C CA . LYS A 1 159 ? -25.715 -27.889 29.405 1.00 37.25 159 LYS A CA 1
ATOM 1263 C C . LYS A 1 159 ? -25.259 -27.804 27.953 1.00 37.25 159 LYS A C 1
ATOM 1265 O O . LYS A 1 159 ? -25.724 -26.955 27.208 1.00 37.25 159 LYS A O 1
ATOM 1270 N N . ASN A 1 160 ? -24.351 -28.691 27.574 1.00 34.59 160 ASN A N 1
ATOM 1271 C CA . ASN A 1 160 ? -24.555 -29.503 26.387 1.00 34.59 160 ASN A CA 1
ATOM 1272 C C . ASN A 1 160 ? -23.917 -30.870 26.626 1.00 34.59 160 ASN A C 1
ATOM 1274 O O . ASN A 1 160 ? -22.909 -30.995 27.317 1.00 34.59 160 ASN A O 1
ATOM 1278 N N . GLN A 1 161 ? -24.687 -31.841 26.166 1.00 33.62 161 GLN A N 1
ATOM 1279 C CA . GLN A 1 161 ? -24.734 -33.261 26.475 1.00 33.62 161 GLN A CA 1
ATOM 1280 C C . GLN A 1 161 ? -23.542 -34.035 25.919 1.00 33.62 161 GLN A C 1
ATOM 1282 O O . GLN A 1 161 ? -23.010 -33.604 24.872 1.00 33.62 161 GLN A O 1
#

Sequence (161 aa):
MKDDEMSSYAEQCIIIQYLLELSKNLHALATNTDVIKNFFRKFRSADPSYMKLYQSEVEAFKDRLRKRGKDKRDAAIEEYEAEEKAKRIAASPGGLDPQEVYDSLPDEMKAAFDSQEVAKLQAVAESMDREVFSHHLQRCIDSGLWIPDASAQKGTTAKNQ

InterPro domains:
  IPR004918 Cdc37 [PTHR12800] (2-157)
  IPR013873 Cdc37, C-terminal [PF08564] (97-146)
  IPR013873 Cdc37, C-terminal [SM01069] (90-160)
  IPR013874 Cdc37, Hsp90 binding [SM01070] (1-84)
  IPR038189 Cdc37, Hsp90-binding domain superfamily [G3DSA:1.20.58.610] (1-78)